Protein AF-A0A8J6D5V6-F1 (afdb_monomer)

Structure (mmCIF, N/CA/C/O backbone):
data_AF-A0A8J6D5V6-F1
#
_entry.id   AF-A0A8J6D5V6-F1
#
loop_
_atom_site.group_PDB
_atom_site.id
_atom_site.type_symbol
_atom_site.label_atom_id
_atom_site.label_alt_id
_atom_site.label_comp_id
_atom_site.label_asym_id
_atom_site.label_entity_id
_atom_site.label_seq_id
_atom_site.pdbx_PDB_ins_code
_atom_site.Cartn_x
_atom_site.Cartn_y
_atom_site.Cartn_z
_atom_site.occupancy
_atom_site.B_iso_or_equiv
_atom_site.auth_seq_id
_atom_site.auth_comp_id
_atom_site.auth_asym_id
_atom_site.auth_atom_id
_atom_site.pdbx_PDB_model_num
ATOM 1 N N . MET A 1 1 ? 6.895 4.085 -8.033 1.00 87.75 1 MET A N 1
ATOM 2 C CA . MET A 1 1 ? 5.869 3.335 -7.273 1.00 87.75 1 MET A CA 1
ATOM 3 C C . MET A 1 1 ? 5.879 3.650 -5.776 1.00 87.75 1 MET A C 1
ATOM 5 O O . MET A 1 1 ? 4.826 3.966 -5.249 1.00 87.75 1 MET A O 1
ATOM 9 N N . LYS A 1 2 ? 7.033 3.644 -5.088 1.00 88.81 2 LYS A N 1
ATOM 10 C CA . LYS A 1 2 ? 7.111 3.955 -3.644 1.00 88.81 2 LYS A CA 1
ATOM 11 C C . LYS A 1 2 ? 6.440 5.280 -3.238 1.00 88.81 2 LYS A C 1
ATOM 13 O O . LYS A 1 2 ? 5.592 5.269 -2.358 1.00 88.81 2 LYS A O 1
ATOM 18 N N . THR A 1 3 ? 6.750 6.385 -3.917 1.00 92.62 3 THR A N 1
ATOM 19 C CA . THR A 1 3 ? 6.148 7.707 -3.649 1.00 92.62 3 THR A CA 1
ATOM 20 C C . THR A 1 3 ? 4.626 7.722 -3.812 1.00 92.62 3 THR A C 1
ATOM 22 O O . THR A 1 3 ? 3.929 8.305 -2.992 1.00 92.62 3 THR A O 1
ATOM 25 N N . TYR A 1 4 ? 4.105 7.029 -4.829 1.00 91.44 4 TYR A N 1
ATOM 26 C CA . TYR A 1 4 ? 2.666 6.857 -5.043 1.00 91.44 4 TYR A CA 1
ATOM 27 C C . TYR A 1 4 ? 2.013 6.093 -3.882 1.00 91.44 4 TYR A C 1
ATOM 29 O O . TYR A 1 4 ? 1.033 6.554 -3.310 1.00 91.44 4 TYR A O 1
ATOM 37 N N . LEU A 1 5 ? 2.602 4.967 -3.464 1.00 93.69 5 LEU A N 1
ATOM 38 C CA . LEU A 1 5 ? 2.105 4.196 -2.320 1.00 93.69 5 LEU A CA 1
ATOM 39 C C . LEU A 1 5 ? 2.172 4.988 -1.006 1.00 93.69 5 LEU A C 1
ATOM 41 O O . LEU A 1 5 ? 1.287 4.842 -0.171 1.00 93.69 5 LEU A O 1
ATOM 45 N N . GLN A 1 6 ? 3.193 5.828 -0.816 1.00 93.81 6 GLN A N 1
ATOM 46 C CA . GLN A 1 6 ? 3.304 6.701 0.358 1.00 93.81 6 GLN A CA 1
ATOM 47 C C . GLN A 1 6 ? 2.209 7.773 0.384 1.00 93.81 6 GLN A C 1
ATOM 49 O O . GLN A 1 6 ? 1.612 7.984 1.431 1.00 93.81 6 GLN A O 1
ATOM 54 N N . ALA A 1 7 ? 1.897 8.398 -0.755 1.00 93.69 7 ALA A N 1
ATOM 55 C CA . ALA A 1 7 ? 0.828 9.397 -0.850 1.00 93.69 7 ALA A CA 1
ATOM 56 C C . ALA A 1 7 ? -0.578 8.825 -0.575 1.00 93.69 7 ALA A C 1
ATOM 58 O O . ALA A 1 7 ? -1.502 9.579 -0.288 1.00 93.69 7 ALA A O 1
ATOM 59 N N . HIS A 1 8 ? -0.736 7.502 -0.674 1.00 90.50 8 HIS A N 1
ATOM 60 C CA . HIS A 1 8 ? -1.989 6.786 -0.436 1.00 90.50 8 HIS A CA 1
ATOM 61 C C . HIS A 1 8 ? -2.008 5.989 0.884 1.00 90.50 8 HIS A C 1
ATOM 63 O O . HIS A 1 8 ? -2.894 5.155 1.065 1.00 90.50 8 HIS A O 1
ATOM 69 N N . ASP A 1 9 ? -1.037 6.194 1.782 1.00 91.44 9 ASP A N 1
ATOM 70 C CA . ASP A 1 9 ? -0.890 5.439 3.041 1.00 91.44 9 ASP A CA 1
ATOM 71 C C . ASP A 1 9 ? -0.809 3.910 2.853 1.00 91.44 9 ASP A C 1
ATOM 73 O O . ASP A 1 9 ? -1.181 3.127 3.726 1.00 91.44 9 ASP A O 1
ATOM 77 N N . LEU A 1 10 ? -0.321 3.469 1.691 1.00 93.50 10 LEU A N 1
ATOM 78 C CA . LEU A 1 10 ? -0.181 2.057 1.328 1.00 93.50 10 LEU A CA 1
ATOM 79 C C . LEU A 1 10 ? 1.230 1.523 1.593 1.00 93.50 10 LEU A C 1
ATOM 81 O O . LEU A 1 10 ? 1.407 0.318 1.754 1.00 93.50 10 LEU A O 1
ATOM 85 N N . TRP A 1 11 ? 2.246 2.396 1.635 1.00 93.50 11 TRP A N 1
ATOM 86 C CA . TRP A 1 11 ? 3.642 1.972 1.806 1.00 93.50 11 TRP A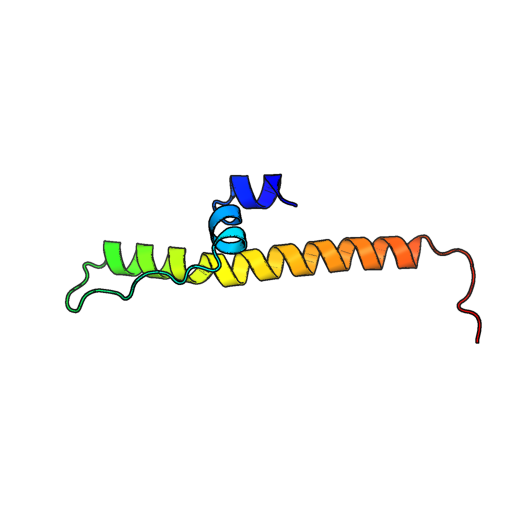 CA 1
ATOM 87 C C . TRP A 1 11 ? 3.874 1.218 3.120 1.00 93.50 11 TRP A C 1
ATOM 89 O O . TRP A 1 11 ? 4.547 0.192 3.120 1.00 93.50 11 TRP A O 1
ATOM 99 N N . SER A 1 12 ? 3.273 1.681 4.219 1.00 89.75 12 SER A N 1
ATOM 100 C CA . SER A 1 12 ? 3.387 1.031 5.530 1.00 89.75 12 SER A CA 1
ATOM 101 C C . SER A 1 12 ? 2.821 -0.391 5.531 1.00 89.75 12 SER A C 1
ATOM 103 O O . SER A 1 12 ? 3.378 -1.266 6.190 1.00 89.75 12 SER A O 1
ATOM 105 N N . VAL A 1 13 ? 1.752 -0.634 4.769 1.00 90.88 13 VAL A N 1
ATOM 106 C CA . VAL A 1 13 ? 1.116 -1.952 4.647 1.00 90.88 13 VAL A CA 1
ATOM 107 C C . VAL A 1 13 ? 1.997 -2.916 3.855 1.00 90.88 13 VAL A C 1
ATOM 109 O O . VAL A 1 13 ? 2.112 -4.077 4.226 1.00 90.88 13 VAL A O 1
ATOM 112 N N . VAL A 1 14 ? 2.668 -2.433 2.805 1.00 89.56 14 VAL A N 1
ATOM 113 C CA . VAL A 1 14 ? 3.627 -3.241 2.030 1.00 89.56 14 VAL A CA 1
ATOM 114 C C . VAL A 1 14 ? 4.870 -3.573 2.853 1.00 89.56 14 VAL A C 1
ATOM 116 O O . VAL A 1 14 ? 5.390 -4.677 2.756 1.00 89.56 14 VAL A O 1
ATOM 119 N N . GLU A 1 15 ? 5.359 -2.620 3.646 1.00 91.50 15 GLU A N 1
ATOM 120 C CA . GLU A 1 15 ? 6.604 -2.768 4.405 1.00 91.50 15 GLU A CA 1
ATOM 121 C C . GLU A 1 15 ? 6.455 -3.692 5.619 1.00 91.50 15 GLU A C 1
ATOM 123 O O . GLU A 1 15 ? 7.364 -4.463 5.912 1.00 91.50 15 GLU A O 1
ATOM 128 N N . ASN A 1 16 ? 5.311 -3.636 6.309 1.00 89.00 16 ASN A N 1
ATOM 129 C CA . ASN A 1 16 ? 5.093 -4.382 7.552 1.00 89.00 16 ASN A CA 1
ATOM 130 C C . ASN A 1 16 ? 4.257 -5.658 7.373 1.00 89.00 16 ASN A C 1
ATOM 132 O O . ASN A 1 16 ? 4.147 -6.428 8.323 1.00 89.00 16 ASN A O 1
ATOM 136 N N . ASP A 1 17 ? 3.627 -5.849 6.206 1.00 83.50 17 ASP A N 1
ATOM 137 C CA . ASP A 1 17 ? 2.649 -6.917 5.918 1.00 83.50 17 ASP A CA 1
ATOM 138 C C . ASP A 1 17 ? 1.600 -7.109 7.033 1.00 83.50 17 ASP A C 1
ATOM 140 O O . ASP A 1 17 ? 1.104 -8.205 7.300 1.00 83.50 17 ASP A O 1
ATOM 144 N N . ALA A 1 18 ? 1.285 -6.017 7.732 1.00 80.31 18 ALA A N 1
ATOM 145 C CA . ALA A 1 18 ? 0.451 -6.050 8.916 1.00 80.31 18 ALA A CA 1
ATOM 146 C C . ALA A 1 18 ? -1.024 -6.107 8.515 1.00 80.31 18 ALA A C 1
ATOM 148 O O . ALA A 1 18 ? -1.514 -5.254 7.770 1.00 80.31 18 ALA A O 1
ATOM 149 N N . GLU A 1 19 ? -1.740 -7.093 9.049 1.00 83.00 19 GLU A N 1
ATOM 150 C CA . GLU A 1 19 ? -3.195 -7.118 8.968 1.00 83.00 19 GLU A CA 1
ATOM 151 C C . GLU A 1 19 ? -3.806 -6.094 9.936 1.00 83.00 19 GLU A C 1
ATOM 153 O O . GLU A 1 19 ? -3.269 -5.874 11.032 1.00 83.00 19 GLU A O 1
ATOM 158 N N . PRO A 1 20 ? -4.946 -5.476 9.576 1.00 86.12 20 PRO A N 1
ATOM 159 C CA . PRO A 1 20 ? -5.670 -4.626 10.502 1.00 86.12 20 PRO A CA 1
ATOM 160 C C . PRO A 1 20 ? -6.077 -5.433 11.742 1.00 86.12 20 PRO A C 1
ATOM 162 O O . PRO A 1 20 ? -6.506 -6.585 11.621 1.00 86.12 20 PRO A O 1
ATOM 165 N N . PRO A 1 21 ? -6.013 -4.841 12.945 1.00 88.38 21 PRO A N 1
ATOM 166 C CA . PRO A 1 21 ? -6.480 -5.514 14.144 1.00 88.38 21 PRO A CA 1
ATOM 167 C C . PRO A 1 21 ? -7.976 -5.862 14.023 1.00 88.38 21 PRO A C 1
ATOM 169 O O . PRO A 1 21 ? -8.737 -5.099 13.413 1.00 88.38 21 PRO A O 1
ATOM 172 N N . PRO A 1 22 ? -8.424 -6.980 14.626 1.00 91.12 22 PRO A N 1
ATOM 173 C CA . PRO A 1 22 ? -9.827 -7.371 14.598 1.00 91.12 22 PRO A CA 1
ATOM 174 C C . PRO A 1 22 ? -10.74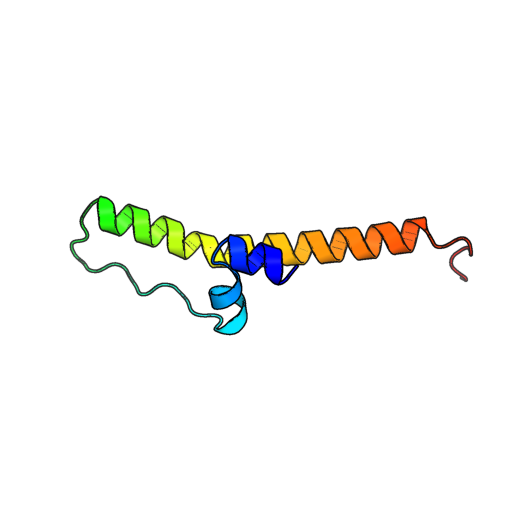0 -6.284 15.170 1.00 91.12 22 PRO A C 1
ATOM 176 O O . PRO A 1 22 ? -10.402 -5.607 16.146 1.00 91.12 22 PRO A O 1
ATOM 179 N N . LEU A 1 23 ? -11.939 -6.155 14.600 1.00 93.94 23 LEU A N 1
ATOM 180 C CA . LEU A 1 23 ? -12.994 -5.342 15.199 1.00 93.94 23 LEU A CA 1
ATOM 181 C C . LEU A 1 23 ? -13.335 -5.872 16.598 1.00 93.94 23 LEU A C 1
ATOM 183 O O . LEU A 1 23 ? -13.484 -7.072 16.819 1.00 93.94 23 LEU A O 1
ATOM 187 N N . ARG A 1 24 ? -13.503 -4.955 17.551 1.00 91.00 24 ARG A N 1
ATOM 188 C CA . ARG A 1 24 ? -14.030 -5.286 18.883 1.00 91.00 24 ARG A CA 1
ATOM 189 C C . ARG A 1 24 ? -15.479 -5.783 18.791 1.00 91.00 24 ARG A C 1
ATOM 191 O O . ARG A 1 24 ? -16.174 -5.451 17.839 1.00 91.00 24 ARG A O 1
ATOM 198 N N . ALA A 1 25 ? -15.965 -6.471 19.828 1.00 93.88 25 ALA A N 1
ATOM 199 C CA . ALA A 1 25 ? -17.302 -7.084 19.845 1.00 93.88 25 ALA A CA 1
ATOM 200 C C . ALA A 1 25 ? -18.478 -6.101 19.641 1.00 93.88 25 ALA A C 1
ATOM 202 O O . ALA A 1 25 ? -19.472 -6.471 19.033 1.00 93.88 25 ALA A O 1
ATOM 203 N N . ASN A 1 26 ? -18.355 -4.849 20.106 1.00 95.06 26 ASN A N 1
ATOM 204 C CA . ASN A 1 26 ? -19.382 -3.807 19.956 1.00 95.06 26 ASN A CA 1
ATOM 205 C C . ASN A 1 26 ? -18.777 -2.548 19.310 1.00 95.06 26 ASN A C 1
ATOM 207 O O . ASN A 1 26 ? -18.455 -1.569 20.003 1.00 95.06 26 ASN A O 1
ATOM 211 N N . PRO A 1 27 ? -18.506 -2.572 17.996 1.00 94.69 27 PRO A N 1
ATOM 212 C CA . PRO A 1 27 ? -17.945 -1.427 17.307 1.00 94.69 27 PRO A CA 1
ATOM 213 C C . PRO A 1 27 ? -19.034 -0.382 17.029 1.00 94.69 27 PRO A C 1
ATOM 215 O O . PRO A 1 27 ? -20.199 -0.708 16.819 1.00 94.69 27 PRO A O 1
ATOM 218 N N . THR A 1 28 ? -18.661 0.896 17.011 1.00 97.31 28 THR A N 1
ATOM 219 C CA . THR A 1 28 ? -19.536 1.940 16.456 1.00 97.31 28 THR A CA 1
ATOM 220 C C . THR A 1 28 ? -19.506 1.879 14.928 1.00 97.31 28 THR A C 1
ATOM 222 O O . THR A 1 28 ? -18.549 1.377 14.337 1.00 97.31 28 THR A O 1
ATOM 225 N N . VAL A 1 29 ? -20.509 2.456 14.259 1.00 96.62 29 VAL A N 1
ATOM 226 C CA . VAL A 1 29 ? -20.534 2.549 12.784 1.00 96.62 29 VAL A CA 1
ATOM 227 C C . VAL A 1 29 ? -19.259 3.206 12.238 1.00 96.62 29 VAL A C 1
ATOM 229 O O . VAL A 1 29 ? -18.711 2.757 11.235 1.00 96.62 29 VAL A O 1
ATOM 232 N N . ALA A 1 30 ? -18.738 4.228 12.924 1.00 96.81 30 ALA A N 1
ATOM 233 C CA . ALA A 1 30 ? -17.483 4.877 12.548 1.00 96.81 30 ALA A CA 1
ATOM 234 C C . ALA A 1 30 ? -16.285 3.912 12.603 1.00 96.81 30 ALA A C 1
ATOM 236 O O . ALA A 1 30 ? -15.465 3.900 11.690 1.00 96.81 30 ALA A O 1
ATOM 237 N N . GLN A 1 31 ? -16.210 3.055 13.626 1.00 95.56 31 GLN A N 1
ATOM 238 C CA . GLN A 1 31 ? -15.146 2.052 13.748 1.00 95.56 31 GLN A CA 1
ATOM 239 C C . GLN A 1 31 ? -15.244 0.968 12.673 1.00 95.56 31 GLN A C 1
ATOM 241 O O . GLN A 1 31 ? -14.222 0.556 12.135 1.00 95.56 31 GLN A O 1
ATOM 246 N N . MET A 1 32 ? -16.460 0.537 12.326 1.00 96.25 32 MET A N 1
ATOM 247 C CA . MET A 1 32 ? -16.672 -0.419 11.235 1.00 96.25 32 MET A CA 1
ATOM 248 C C . MET A 1 32 ? -16.201 0.146 9.891 1.00 96.25 32 MET A C 1
ATOM 250 O O . MET A 1 32 ? -15.537 -0.557 9.134 1.00 96.25 32 MET A O 1
ATOM 254 N N . ARG A 1 33 ? -16.505 1.422 9.610 1.00 95.88 33 ARG A N 1
ATOM 255 C CA . ARG A 1 33 ? -16.069 2.103 8.379 1.00 95.88 33 ARG A CA 1
ATOM 256 C C . ARG A 1 33 ? -14.550 2.215 8.299 1.00 95.88 33 ARG A C 1
ATOM 258 O O . ARG A 1 33 ? -13.981 1.821 7.289 1.00 9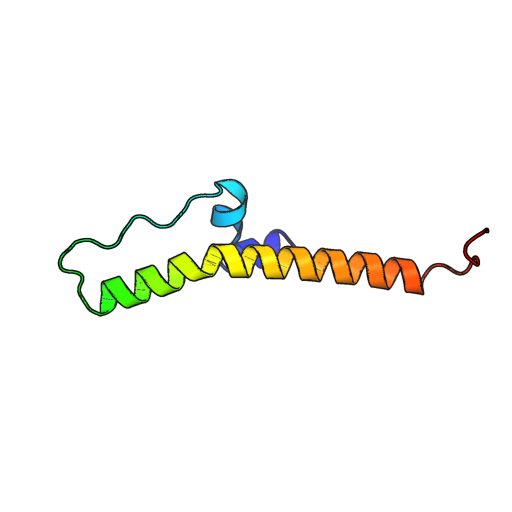5.88 33 ARG A O 1
ATOM 265 N N . LEU A 1 34 ? -13.908 2.659 9.379 1.00 94.38 34 LEU A N 1
ATOM 266 C CA . LEU A 1 34 ? -12.447 2.743 9.452 1.00 94.38 34 LEU A CA 1
ATOM 267 C C . LEU A 1 34 ? -11.788 1.373 9.253 1.00 94.38 34 LEU A C 1
ATOM 269 O O . LEU A 1 34 ? -10.863 1.245 8.461 1.00 94.38 34 LEU A O 1
ATOM 273 N N . HIS A 1 35 ? -12.288 0.326 9.913 1.00 94.50 35 HIS A N 1
ATOM 274 C CA . HIS A 1 35 ? -11.741 -1.020 9.739 1.00 94.50 35 HIS A CA 1
ATOM 275 C C . HIS A 1 35 ? -11.904 -1.537 8.302 1.00 94.50 35 HIS A C 1
ATOM 277 O O . HIS A 1 35 ? -10.988 -2.165 7.771 1.00 94.50 35 HIS A O 1
ATOM 283 N N . ALA A 1 36 ? -13.038 -1.260 7.652 1.00 93.44 36 ALA A N 1
ATOM 284 C CA . ALA A 1 36 ? -13.241 -1.612 6.249 1.00 93.44 36 ALA A CA 1
ATOM 285 C C . ALA A 1 36 ? -12.254 -0.873 5.328 1.00 93.44 36 ALA A C 1
ATOM 287 O O . ALA A 1 36 ? -11.691 -1.479 4.418 1.00 93.44 36 ALA A O 1
ATOM 288 N N . GLU A 1 37 ? -12.000 0.413 5.580 1.00 93.06 37 GLU A N 1
ATOM 289 C CA . GLU A 1 37 ? -11.007 1.198 4.840 1.00 93.06 37 GLU A CA 1
ATOM 290 C C . GLU A 1 37 ? -9.595 0.619 5.010 1.00 93.06 37 GLU A C 1
ATOM 292 O O . GLU A 1 37 ? -8.943 0.335 4.000 1.00 93.06 37 GLU A O 1
ATOM 297 N N . GLU A 1 38 ? -9.160 0.344 6.244 1.00 92.88 38 GLU A N 1
ATOM 298 C CA . GLU A 1 38 ? -7.854 -0.271 6.536 1.00 92.88 38 GLU A CA 1
ATOM 299 C C . GLU A 1 38 ? -7.703 -1.653 5.887 1.00 92.88 38 GLU A C 1
ATOM 301 O O . GLU A 1 38 ? -6.703 -1.919 5.220 1.00 92.88 38 GLU A O 1
ATOM 306 N N . SER A 1 39 ? -8.726 -2.507 5.984 1.00 92.19 39 SER A N 1
ATOM 307 C CA . SER A 1 39 ? -8.717 -3.857 5.394 1.00 92.19 39 SER A CA 1
ATOM 308 C C . SER A 1 39 ? -8.572 -3.838 3.871 1.00 92.19 39 SER A C 1
ATOM 310 O O . SER A 1 39 ? -8.078 -4.791 3.272 1.00 92.19 39 SER A O 1
ATOM 312 N N . THR A 1 40 ? -8.960 -2.739 3.217 1.00 93.19 40 THR A N 1
ATOM 313 C CA . THR A 1 40 ? -8.800 -2.594 1.763 1.00 93.19 40 THR A CA 1
ATOM 314 C C . THR A 1 40 ? -7.414 -2.107 1.344 1.00 93.19 40 THR A C 1
ATOM 316 O O . THR A 1 40 ? -7.089 -2.186 0.158 1.00 93.19 40 THR A O 1
ATOM 319 N N . LYS A 1 41 ? -6.578 -1.604 2.261 1.00 93.19 41 LYS A N 1
ATOM 320 C CA . LYS A 1 41 ? -5.264 -1.045 1.902 1.00 93.19 41 LYS A CA 1
ATOM 321 C C . LYS A 1 41 ? -4.317 -2.105 1.350 1.00 93.19 41 LYS A C 1
ATOM 323 O O . LYS A 1 41 ? -3.704 -1.873 0.313 1.00 93.19 41 LYS A O 1
ATOM 328 N N . LYS A 1 42 ? -4.249 -3.285 1.971 1.00 92.81 42 LYS A N 1
ATOM 329 C CA . LYS A 1 42 ? -3.392 -4.389 1.509 1.00 92.81 42 LYS A CA 1
ATOM 330 C C . LYS A 1 42 ? -3.704 -4.830 0.071 1.00 92.81 42 LYS A C 1
ATOM 332 O O . LYS A 1 42 ? -2.804 -4.751 -0.767 1.00 92.81 42 LYS A O 1
ATOM 337 N N . PRO A 1 43 ? -4.948 -5.211 -0.284 1.00 93.25 43 PRO A N 1
ATOM 338 C CA . PRO A 1 43 ? -5.255 -5.592 -1.662 1.00 93.25 43 PRO A CA 1
ATOM 339 C C . PRO A 1 43 ? -5.054 -4.438 -2.656 1.00 93.25 43 PRO A C 1
ATOM 341 O O . PRO A 1 43 ? -4.574 -4.678 -3.763 1.00 93.25 43 PRO A O 1
ATOM 344 N N . LYS A 1 44 ? -5.332 -3.183 -2.269 1.00 94.31 44 LYS A N 1
ATOM 345 C CA . LYS A 1 44 ? -5.036 -2.009 -3.112 1.00 94.31 44 LYS A CA 1
ATOM 346 C C . LYS A 1 44 ? -3.541 -1.867 -3.384 1.00 94.31 44 LYS A C 1
ATOM 348 O O . LYS A 1 44 ? -3.151 -1.672 -4.530 1.00 94.31 44 LYS A O 1
ATOM 353 N N . ALA A 1 45 ? -2.703 -1.994 -2.358 1.00 93.75 45 ALA A N 1
ATOM 354 C CA . ALA A 1 45 ? -1.256 -1.907 -2.505 1.00 93.75 45 ALA A CA 1
ATOM 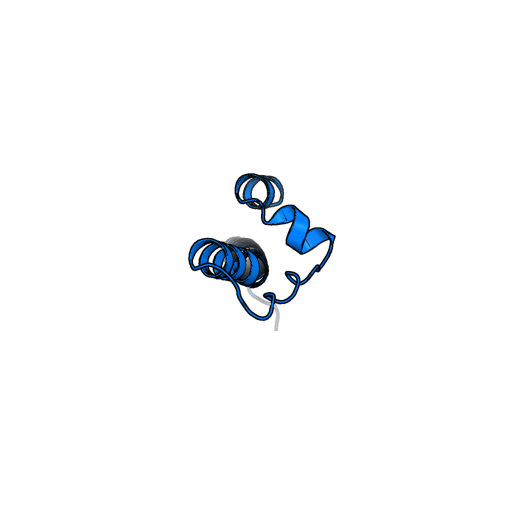355 C C . ALA A 1 45 ? -0.717 -2.986 -3.455 1.00 93.75 45 ALA A C 1
ATOM 357 O O . ALA A 1 45 ? 0.086 -2.678 -4.339 1.00 93.75 45 ALA A O 1
ATOM 358 N N . MET A 1 46 ? -1.216 -4.221 -3.335 1.00 92.75 46 MET A N 1
ATOM 359 C CA . MET A 1 46 ? -0.825 -5.317 -4.226 1.00 92.75 46 MET A CA 1
ATOM 360 C C . MET A 1 46 ? -1.271 -5.080 -5.667 1.00 92.75 46 MET A C 1
ATOM 362 O O . MET A 1 46 ? -0.458 -5.245 -6.575 1.00 92.75 46 MET A O 1
ATOM 366 N N . ALA A 1 47 ? -2.504 -4.619 -5.887 1.00 93.75 47 ALA A N 1
ATOM 367 C CA . ALA A 1 47 ? -2.985 -4.272 -7.223 1.00 93.75 47 ALA A CA 1
ATOM 368 C C . ALA A 1 47 ? -2.140 -3.155 -7.863 1.00 93.75 47 ALA A C 1
ATOM 370 O O . ALA A 1 47 ? -1.740 -3.261 -9.021 1.00 93.75 47 ALA A O 1
ATOM 371 N N . CYS A 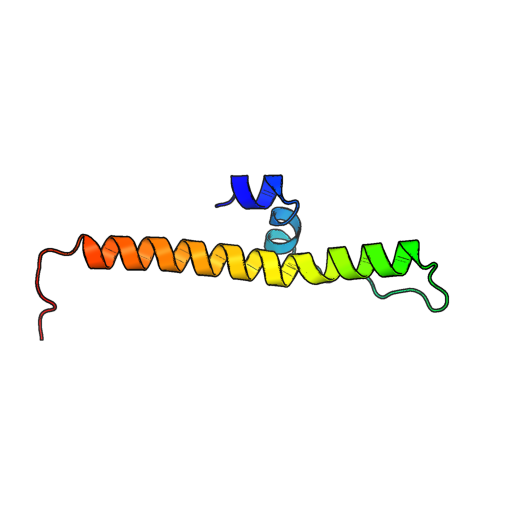1 48 ? -1.787 -2.114 -7.101 1.00 92.75 48 CYS A N 1
ATOM 372 C CA . CYS A 1 48 ? -0.923 -1.031 -7.578 1.00 92.75 48 CYS A CA 1
ATOM 373 C C . CYS A 1 48 ? 0.464 -1.537 -8.002 1.00 92.75 48 CYS A C 1
ATOM 375 O O . CYS A 1 48 ? 0.975 -1.142 -9.051 1.00 92.75 48 CYS A O 1
ATOM 377 N N . LEU A 1 49 ? 1.073 -2.425 -7.210 1.00 91.81 49 LEU A N 1
ATOM 378 C CA . LEU A 1 49 ? 2.364 -3.034 -7.539 1.00 91.81 49 LEU A CA 1
ATOM 379 C C . LEU A 1 49 ? 2.272 -3.914 -8.792 1.00 91.81 49 LEU A C 1
ATOM 381 O O . LEU A 1 49 ? 3.112 -3.792 -9.682 1.00 91.81 49 LEU A O 1
ATOM 385 N N . GLN A 1 50 ? 1.243 -4.758 -8.885 1.00 91.19 50 GLN A N 1
ATOM 386 C CA . GLN A 1 50 ? 1.012 -5.641 -10.033 1.00 91.19 50 GLN A CA 1
ATOM 387 C C . GLN A 1 50 ? 0.800 -4.860 -11.333 1.00 91.19 50 GLN A C 1
ATOM 389 O O . GLN A 1 50 ? 1.391 -5.212 -12.358 1.00 91.19 50 GLN A O 1
ATOM 394 N N . ASN A 1 51 ? 0.020 -3.778 -11.287 1.00 90.81 51 ASN A N 1
ATOM 395 C CA . ASN A 1 51 ? -0.179 -2.905 -12.441 1.00 90.81 51 ASN A CA 1
ATOM 396 C C . ASN A 1 51 ? 1.135 -2.242 -12.862 1.00 90.81 51 ASN A C 1
ATOM 398 O O . ASN A 1 51 ? 1.502 -2.314 -14.029 1.00 90.81 51 ASN A O 1
ATOM 402 N N . GLY A 1 52 ? 1.901 -1.688 -11.916 1.00 88.69 52 GLY A N 1
ATOM 403 C CA . GLY A 1 52 ? 3.189 -1.069 -12.240 1.00 88.69 52 GLY A CA 1
ATOM 404 C C . GLY A 1 52 ? 4.198 -2.044 -12.854 1.00 88.69 52 GLY A C 1
ATOM 405 O O . GLY A 1 52 ? 4.930 -1.676 -13.769 1.00 88.69 52 GLY A O 1
ATOM 406 N N . VAL A 1 53 ? 4.237 -3.294 -12.383 1.00 89.12 53 VAL A N 1
ATOM 407 C CA . VAL A 1 53 ? 5.074 -4.343 -12.988 1.00 89.12 53 VAL A CA 1
ATOM 408 C C . VAL A 1 53 ? 4.579 -4.691 -14.393 1.00 89.12 53 VAL A C 1
ATOM 410 O O . VAL A 1 53 ? 5.395 -4.804 -15.308 1.00 89.12 53 VAL A O 1
ATOM 413 N N . SER A 1 54 ? 3.263 -4.818 -14.579 1.00 90.50 54 SER A N 1
ATOM 414 C CA . SER A 1 54 ? 2.66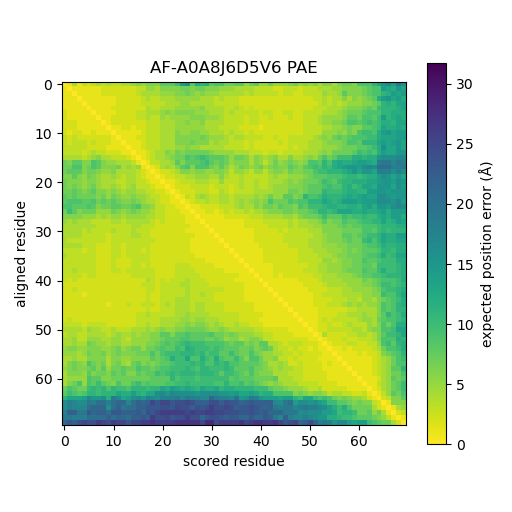7 -5.101 -15.890 1.00 90.50 54 SER A CA 1
ATOM 415 C C . SER A 1 54 ? 2.976 -4.003 -16.905 1.00 90.50 54 SER A C 1
ATOM 417 O O . SER A 1 54 ? 3.399 -4.327 -18.011 1.00 90.50 54 SER A O 1
ATOM 419 N N . ASP A 1 55 ? 2.874 -2.728 -16.526 1.00 88.88 55 ASP A N 1
ATOM 420 C CA . ASP A 1 55 ? 3.193 -1.592 -17.401 1.00 88.88 55 ASP A CA 1
ATOM 421 C C . ASP A 1 55 ? 4.662 -1.602 -17.846 1.00 88.88 55 ASP A C 1
ATOM 423 O O . ASP A 1 55 ? 4.971 -1.377 -19.020 1.00 88.88 55 ASP A O 1
ATOM 427 N N . VAL A 1 56 ? 5.586 -1.908 -16.926 1.00 89.38 56 VAL A N 1
ATOM 428 C CA . VAL A 1 56 ? 7.022 -2.007 -17.234 1.00 89.38 56 VAL A CA 1
ATOM 429 C C . VAL A 1 56 ? 7.300 -3.173 -18.181 1.00 89.38 56 VAL A C 1
ATOM 431 O O . VAL A 1 56 ? 8.045 -3.011 -19.149 1.00 89.38 56 VAL A O 1
ATOM 434 N N . ILE A 1 57 ? 6.701 -4.341 -17.931 1.00 89.69 57 ILE A N 1
ATOM 435 C CA . ILE A 1 57 ? 6.842 -5.513 -18.806 1.00 89.69 57 ILE A CA 1
ATOM 436 C C . ILE A 1 57 ? 6.265 -5.208 -20.189 1.00 89.69 57 ILE A C 1
ATOM 438 O O . ILE A 1 57 ? 6.932 -5.454 -21.192 1.00 89.69 57 ILE A O 1
ATOM 442 N N . PHE A 1 58 ? 5.066 -4.635 -20.248 1.00 89.06 58 PHE A N 1
ATOM 443 C CA . PHE A 1 58 ? 4.401 -4.271 -21.493 1.00 89.06 58 PHE A CA 1
ATOM 444 C C . PHE A 1 58 ? 5.241 -3.283 -22.310 1.00 89.06 58 PHE A C 1
ATOM 446 O O . PHE A 1 58 ? 5.514 -3.526 -23.484 1.00 89.06 58 PHE A O 1
ATOM 453 N N . THR A 1 59 ? 5.738 -2.220 -21.673 1.00 91.44 59 THR A N 1
ATOM 454 C CA . THR A 1 59 ? 6.627 -1.236 -22.310 1.00 91.44 59 THR A CA 1
ATOM 455 C C . THR A 1 59 ? 7.891 -1.900 -22.848 1.00 91.44 59 THR A C 1
ATOM 457 O O . THR A 1 59 ? 8.318 -1.613 -23.964 1.00 91.44 59 THR A O 1
ATOM 460 N N . ARG A 1 60 ? 8.481 -2.828 -22.085 1.00 90.44 60 ARG A N 1
ATOM 461 C CA . ARG A 1 60 ? 9.673 -3.561 -22.519 1.00 90.44 60 ARG A CA 1
ATOM 462 C C . ARG A 1 60 ? 9.399 -4.424 -23.743 1.00 90.44 60 ARG A C 1
ATOM 464 O O . ARG A 1 60 ? 10.225 -4.428 -24.645 1.00 90.44 60 ARG A O 1
ATOM 471 N N . ILE A 1 61 ? 8.265 -5.125 -23.780 1.00 88.69 61 ILE A N 1
ATOM 472 C CA . ILE A 1 61 ? 7.847 -5.932 -24.936 1.00 88.69 61 ILE A CA 1
ATOM 473 C C . ILE A 1 61 ? 7.682 -5.038 -26.167 1.00 88.69 61 ILE A C 1
ATOM 475 O O . ILE A 1 61 ? 8.215 -5.365 -27.221 1.00 88.69 61 ILE A O 1
ATOM 479 N N . MET A 1 62 ? 7.005 -3.897 -26.023 1.00 89.31 62 MET A N 1
ATOM 480 C CA . MET A 1 62 ? 6.801 -2.942 -27.118 1.00 89.31 62 MET A CA 1
ATOM 481 C C . MET A 1 62 ? 8.108 -2.339 -27.648 1.00 89.31 62 MET A C 1
ATOM 483 O O . MET A 1 62 ? 8.189 -2.027 -28.828 1.00 89.31 62 MET A O 1
ATOM 487 N N . ALA A 1 63 ? 9.118 -2.175 -26.790 1.00 91.25 63 ALA A N 1
ATOM 488 C CA . ALA A 1 63 ? 10.435 -1.651 -27.157 1.00 91.25 63 ALA A CA 1
ATOM 489 C C . ALA A 1 63 ? 11.421 -2.727 -27.662 1.00 91.25 63 ALA A C 1
ATOM 491 O O . ALA A 1 63 ? 12.576 -2.413 -27.946 1.00 91.25 63 ALA A O 1
ATOM 492 N N . CYS A 1 64 ? 11.022 -4.002 -27.718 1.00 87.00 64 CYS A N 1
ATOM 493 C CA . CYS A 1 64 ? 11.866 -5.063 -28.263 1.00 87.00 64 CYS A CA 1
ATOM 494 C C . CYS A 1 64 ? 11.742 -5.109 -29.791 1.00 87.00 64 CYS A C 1
ATOM 496 O O . CYS A 1 64 ? 10.782 -5.660 -30.320 1.00 87.00 64 CYS A O 1
ATOM 498 N N . ASP A 1 65 ? 12.758 -4.609 -30.492 1.00 81.50 65 ASP A N 1
ATOM 499 C CA . ASP A 1 65 ? 12.808 -4.636 -31.963 1.00 81.50 65 ASP A CA 1
ATOM 500 C C . ASP A 1 65 ? 13.306 -5.973 -32.536 1.00 81.50 65 ASP A C 1
ATOM 502 O O . ASP A 1 65 ? 13.185 -6.240 -33.733 1.00 81.50 65 ASP A O 1
ATOM 506 N N . SER A 1 66 ? 13.890 -6.836 -31.700 1.00 75.31 66 SER A N 1
ATOM 507 C CA . SER A 1 66 ? 14.377 -8.143 -32.134 1.00 75.31 66 SER A CA 1
ATOM 508 C C . SER A 1 66 ? 13.295 -9.215 -31.957 1.00 75.31 66 SER A C 1
ATOM 510 O O . SER A 1 66 ? 12.789 -9.372 -30.839 1.00 75.31 66 SER A O 1
ATOM 512 N N . PRO A 1 67 ? 12.972 -10.009 -32.996 1.00 74.00 67 PRO A N 1
ATOM 513 C CA . PRO A 1 67 ? 12.042 -11.118 -32.856 1.00 74.00 67 PRO A CA 1
ATOM 514 C C . PRO A 1 67 ? 12.561 -12.130 -31.831 1.00 74.00 67 PRO A C 1
ATOM 516 O O . PRO A 1 67 ? 13.764 -12.381 -31.728 1.00 74.00 67 PRO A O 1
ATOM 519 N N . LYS A 1 68 ? 11.633 -12.721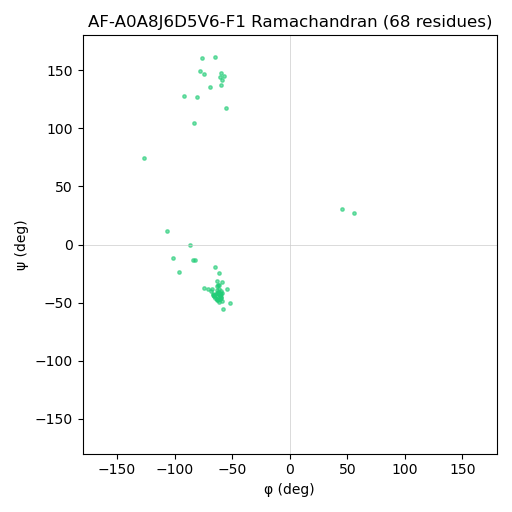 -31.071 1.00 72.31 68 LYS A N 1
ATOM 520 C CA . LYS A 1 68 ? 11.932 -13.799 -30.125 1.00 72.31 68 LYS A CA 1
ATOM 521 C C . LYS A 1 68 ? 12.629 -14.933 -30.885 1.00 72.31 68 LYS A C 1
ATOM 523 O O . LYS A 1 68 ? 12.035 -15.505 -31.796 1.00 72.31 68 LYS A O 1
ATOM 528 N N . GLN A 1 69 ? 13.877 -15.234 -30.530 1.00 74.19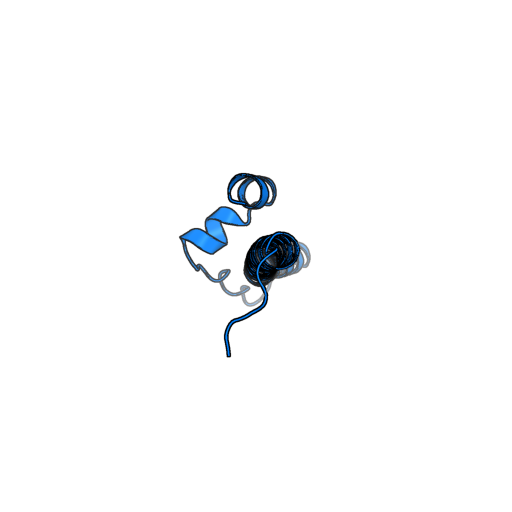 69 GLN A N 1
ATOM 529 C CA . GLN A 1 69 ? 14.585 -16.368 -31.122 1.00 74.19 69 GLN A CA 1
ATOM 530 C C . GLN A 1 69 ? 13.942 -17.677 -30.644 1.00 74.19 69 GLN A C 1
ATOM 532 O O . GLN A 1 69 ? 13.550 -17.781 -29.477 1.00 74.19 69 GLN A O 1
ATOM 537 N N . ALA A 1 70 ? 13.746 -18.601 -31.587 1.00 66.31 70 ALA A N 1
ATOM 538 C CA . ALA A 1 70 ? 13.069 -19.882 -31.393 1.00 66.31 70 ALA A CA 1
ATOM 539 C C . ALA A 1 70 ? 14.002 -20.938 -30.795 1.00 66.31 70 ALA A C 1
ATOM 541 O O . ALA A 1 70 ? 15.198 -20.933 -31.164 1.00 66.31 70 ALA A O 1
#

Sequence (70 aa):
MKTYLQAHDLWSVVENDAEPPPLRANPTVAQMRLHAEESTKKPKAMACLQNGVSDVIFTRIMACDSPKQA

InterPro domains:
  IPR061502 Copia/RE1/RE2-like, N-terminal domain [PF14223] (1-70)

Nearest PDB structures (foldseek):
  5xfs-assembly1_A  TM=4.925E-01  e=8.308E+00  Mycobacterium tuberculosis H37Rv
  7r5j-assembly1_L0  TM=4.382E-01  e=5.211E+00  Homo sapiens
  7fik-assembly1_I  TM=4.544E-01  e=8.308E+00  Xenopus laevis

pLDDT: mean 90.03, std 5.96, range [66.31, 97.31]

Secondary structure (DSSP, 8-state):
-HHHHHHTT-HHHHHH-PPPPPPPSS--HHHHHHHHHHHHHHHHHHHHHHHHHH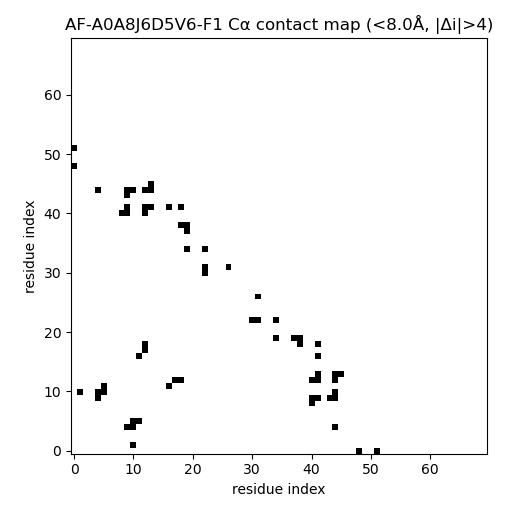HHHHHHHHT--SPPP-

Foldseek 3Di:
DLVVCVVVVLNVCVVVVDQDDDDDPDDDPVRVVVNVVRNVSNVVSVVVVVVVVVVVVVVVVVPDPDPDDD

Solvent-accessible surface area (backbone atoms only — not comparable to full-atom values): 4325 Å² total; per-residue (Å²): 108,68,70,61,31,50,78,67,72,22,41,66,38,71,75,63,70,61,74,69,79,80,82,61,98,81,63,52,73,68,54,52,52,51,51,55,54,55,59,47,37,55,62,50,42,52,52,54,52,53,49,55,50,48,52,54,53,52,52,51,58,74,68,53,88,68,77,84,83,129

Organism: NCBI:txid47600

Mean predicted aligned error: 6.07 Å

Radius of gyration: 18.37 Å; Cα contacts (8 Å, |Δi|>4): 33; chains: 1; bounding box: 35×29×53 Å